Protein AF-A0A1B6IFJ4-F1 (afdb_monomer_lite)

Sequence (99 aa):
MSSEKPKQKCVFCDSVKTDKLMLFSEGTISKCKRNLRLRKFHKLKYKDIILPDEIYDSAYHSSCYKTFTALKRQYLTTDVEKKGSITVQKVCLQLISHL

Foldseek 3Di:
DPPPDPQAAAQQPRDSDPADKDFDDPVLLVLLVVLLVLCCVVVHPPVPGDDDPDRGRHIHHPVSSVVSNDDDPVSVPPPPPPPPDDDDDDDDDDDDDDD

pLDDT: mean 75.92, std 19.29, range [38.03, 93.94]

Radius of gyration: 19.34 Å; chains: 1; bounding box: 30×28×79 Å

Organism: NCBI:txid320908

Structure (mmCIF, N/CA/C/O backbone):
data_AF-A0A1B6IFJ4-F1
#
_entry.id   AF-A0A1B6IFJ4-F1
#
loop_
_atom_site.group_PDB
_atom_site.id
_atom_site.type_symbol
_atom_site.label_atom_id
_atom_site.label_alt_id
_atom_site.label_comp_id
_atom_site.label_asym_id
_atom_site.label_entity_id
_atom_site.label_seq_id
_atom_site.pdbx_PDB_ins_code
_atom_site.Cartn_x
_atom_site.Cartn_y
_atom_site.Cartn_z
_atom_site.occupancy
_atom_site.B_iso_or_equiv
_atom_site.auth_seq_id
_atom_site.auth_comp_id
_atom_site.auth_asym_id
_atom_site.auth_atom_id
_atom_site.pdbx_PDB_model_num
ATOM 1 N N . MET A 1 1 ? 16.708 -8.949 -30.705 1.00 39.19 1 MET A N 1
ATOM 2 C CA . MET A 1 1 ? 15.394 -9.228 -30.091 1.00 39.19 1 MET A CA 1
ATOM 3 C C . MET A 1 1 ? 15.207 -8.243 -28.954 1.00 39.19 1 MET A C 1
ATOM 5 O O . MET A 1 1 ? 15.889 -8.356 -27.944 1.00 39.19 1 MET A O 1
ATOM 9 N N . SER A 1 2 ? 14.402 -7.206 -29.174 1.00 47.56 2 SER A N 1
ATOM 10 C CA . SER A 1 2 ? 14.142 -6.168 -28.176 1.00 47.56 2 SER A CA 1
ATOM 11 C C . SER A 1 2 ? 13.171 -6.728 -27.146 1.00 47.56 2 SER A C 1
ATOM 13 O O . SER A 1 2 ? 11.976 -6.813 -27.403 1.00 47.56 2 SER A O 1
ATOM 15 N N . SER A 1 3 ? 13.691 -7.177 -26.006 1.00 53.06 3 SER A N 1
ATOM 16 C CA . SER A 1 3 ? 12.868 -7.594 -24.875 1.00 53.06 3 SER A CA 1
ATOM 17 C C . SER A 1 3 ? 12.201 -6.356 -24.279 1.00 53.06 3 SER A C 1
ATOM 19 O O . SER A 1 3 ? 12.768 -5.689 -23.412 1.00 53.06 3 SER A O 1
ATOM 21 N N . GLU A 1 4 ? 11.017 -6.004 -24.773 1.00 56.12 4 GLU A N 1
ATOM 22 C CA . GLU A 1 4 ? 10.168 -4.995 -24.149 1.00 56.12 4 GLU A CA 1
ATOM 23 C C . GLU A 1 4 ? 9.752 -5.515 -22.769 1.00 56.12 4 GLU A C 1
ATOM 25 O O . GLU A 1 4 ? 8.844 -6.334 -22.632 1.00 56.12 4 GLU A O 1
ATOM 30 N N . LYS A 1 5 ? 10.471 -5.091 -21.720 1.00 58.34 5 LYS A N 1
ATOM 31 C CA . LYS A 1 5 ? 10.069 -5.369 -20.339 1.00 58.34 5 LYS A CA 1
ATOM 32 C C . LYS A 1 5 ? 8.663 -4.795 -20.127 1.00 58.34 5 LYS A C 1
ATOM 34 O O . LYS A 1 5 ? 8.453 -3.619 -20.444 1.00 58.34 5 LYS A O 1
ATOM 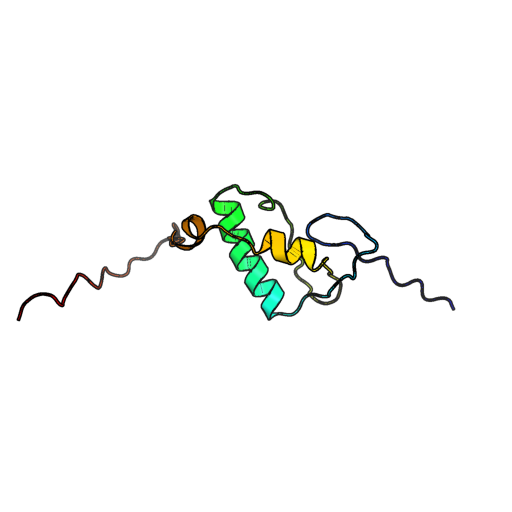39 N N . PRO A 1 6 ? 7.714 -5.568 -19.572 1.00 59.88 6 PRO A N 1
ATOM 40 C CA . PRO A 1 6 ? 6.380 -5.063 -19.293 1.00 59.88 6 PRO A CA 1
ATOM 41 C C . PRO A 1 6 ? 6.484 -3.834 -18.388 1.00 59.88 6 PRO A C 1
ATOM 43 O O . PRO A 1 6 ? 7.206 -3.835 -17.387 1.00 59.88 6 PRO A O 1
ATOM 46 N N . LYS A 1 7 ? 5.780 -2.758 -18.755 1.00 67.38 7 LYS A N 1
ATOM 47 C CA . LYS A 1 7 ? 5.698 -1.546 -17.935 1.00 67.38 7 LYS A CA 1
ATOM 48 C C . LYS A 1 7 ? 4.968 -1.894 -16.637 1.00 67.38 7 LYS A C 1
ATOM 50 O O . LYS A 1 7 ? 3.740 -1.925 -16.604 1.00 67.38 7 LYS A O 1
ATOM 55 N N . GLN A 1 8 ? 5.727 -2.187 -15.582 1.00 77.62 8 GLN A N 1
ATOM 56 C CA . GLN A 1 8 ? 5.171 -2.478 -14.264 1.00 77.62 8 GLN A CA 1
ATOM 57 C C . GLN A 1 8 ? 4.391 -1.262 -13.746 1.00 77.62 8 GLN A C 1
ATOM 59 O O . GLN A 1 8 ? 4.813 -0.116 -13.907 1.00 77.62 8 GLN A O 1
ATOM 64 N N . LYS A 1 9 ? 3.237 -1.512 -13.125 1.00 87.69 9 LYS A N 1
ATOM 65 C CA . LYS A 1 9 ? 2.387 -0.484 -12.513 1.00 87.69 9 LYS A CA 1
ATOM 66 C C . LYS A 1 9 ? 2.561 -0.482 -11.001 1.00 87.69 9 LYS A C 1
ATOM 68 O O . LYS A 1 9 ? 2.831 -1.513 -10.392 1.00 87.69 9 LYS A O 1
ATOM 73 N N . CYS A 1 10 ? 2.354 0.675 -10.379 1.00 90.69 10 CYS A N 1
ATOM 74 C CA . CYS A 1 10 ? 2.333 0.762 -8.924 1.00 90.69 10 CYS A CA 1
ATOM 75 C C . CYS A 1 10 ? 1.024 0.211 -8.346 1.00 90.69 10 CYS A C 1
ATOM 77 O O . CYS A 1 10 ? -0.038 0.790 -8.573 1.00 90.69 10 CYS A O 1
ATOM 79 N N . VAL A 1 11 ? 1.118 -0.802 -7.481 1.00 91.44 11 VAL A N 1
ATOM 80 C CA . VAL A 1 11 ? -0.031 -1.449 -6.807 1.00 91.44 11 VAL A CA 1
ATOM 81 C C . VAL A 1 11 ? -0.948 -0.467 -6.055 1.00 91.44 11 VAL A C 1
ATOM 83 O O . VAL A 1 11 ? -2.141 -0.705 -5.908 1.00 91.44 11 VAL A O 1
ATOM 86 N N . PHE A 1 12 ? -0.425 0.668 -5.580 1.00 92.06 12 PHE A N 1
ATOM 87 C CA . PHE A 1 12 ? -1.202 1.621 -4.776 1.00 92.06 12 PHE A CA 1
ATOM 88 C C . PHE A 1 12 ? -1.974 2.679 -5.571 1.00 92.06 12 PHE A C 1
ATOM 90 O O . PHE A 1 12 ? -2.886 3.297 -5.022 1.00 92.06 12 PHE A O 1
ATOM 97 N N . CYS A 1 13 ? -1.574 2.957 -6.812 1.00 91.19 13 CYS A N 1
ATOM 98 C CA . CYS A 1 13 ? -2.163 4.033 -7.617 1.00 91.19 13 CYS A CA 1
ATOM 99 C C . CYS A 1 13 ? -2.469 3.631 -9.062 1.00 91.19 13 CYS A C 1
ATOM 101 O O . CYS A 1 13 ? -2.858 4.495 -9.843 1.00 91.19 13 CYS A O 1
ATOM 103 N N . ASP A 1 14 ? -2.239 2.364 -9.413 1.00 88.69 14 ASP A N 1
ATOM 104 C CA . ASP A 1 14 ? -2.465 1.773 -10.736 1.00 88.69 14 ASP A CA 1
ATOM 105 C C . ASP A 1 14 ? -1.870 2.588 -11.904 1.00 88.69 14 ASP A C 1
ATOM 107 O O . ASP A 1 14 ? -2.347 2.586 -13.035 1.00 88.69 14 ASP A O 1
ATOM 111 N N . SER A 1 15 ? -0.798 3.333 -11.624 1.00 87.12 15 SER A N 1
ATOM 112 C CA . SER A 1 15 ? -0.151 4.233 -12.578 1.00 87.12 15 SER A CA 1
ATOM 113 C C . SER A 1 15 ? 1.277 3.783 -12.862 1.00 87.12 15 SER A C 1
ATOM 115 O O . SER A 1 15 ? 1.984 3.336 -11.954 1.00 87.12 15 SER A O 1
ATOM 117 N N . VAL A 1 16 ? 1.716 3.991 -14.104 1.00 78.81 16 VAL A N 1
ATOM 118 C CA . VAL A 1 16 ? 3.126 3.953 -14.514 1.00 78.81 16 VAL A CA 1
ATOM 119 C C . VAL A 1 16 ? 3.623 5.401 -14.476 1.00 78.81 16 VAL A C 1
ATOM 121 O O . VAL A 1 16 ? 3.510 6.120 -15.466 1.00 78.81 16 VAL A O 1
ATOM 124 N N . LYS A 1 17 ? 4.039 5.896 -13.303 1.00 76.00 17 LYS A N 1
ATOM 125 C CA . LYS A 1 17 ? 4.597 7.257 -13.198 1.00 76.00 17 LYS A CA 1
ATOM 126 C C . LYS A 1 17 ? 6.096 7.228 -13.499 1.00 76.00 17 LYS A C 1
ATOM 128 O O . LYS A 1 17 ? 6.709 6.167 -13.522 1.00 76.00 17 LYS A O 1
ATOM 133 N N . THR A 1 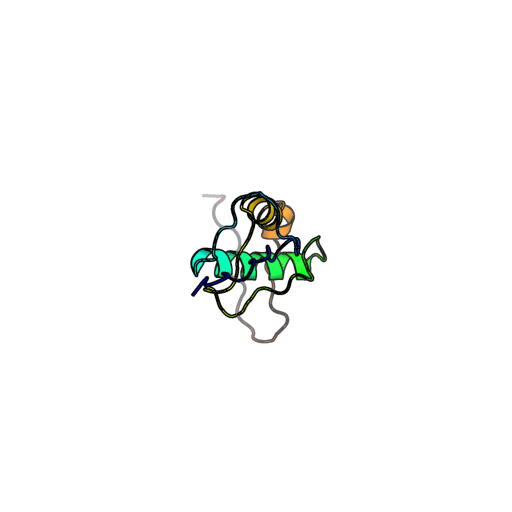18 ? 6.682 8.405 -13.702 1.00 67.25 18 THR A N 1
ATOM 134 C CA . THR A 1 18 ? 8.138 8.585 -13.842 1.00 67.25 18 THR A CA 1
ATOM 135 C C . THR A 1 18 ? 8.899 8.324 -12.542 1.00 67.25 18 THR A C 1
ATOM 137 O O . THR A 1 18 ? 10.116 8.155 -12.566 1.00 67.25 18 THR A O 1
ATOM 140 N N . ASP A 1 19 ? 8.198 8.299 -11.404 1.00 73.06 19 ASP A N 1
ATOM 141 C CA . ASP A 1 19 ? 8.786 7.960 -10.114 1.00 73.06 19 ASP A CA 1
ATOM 142 C C . ASP A 1 19 ? 9.363 6.541 -10.142 1.00 73.06 19 ASP A C 1
ATOM 144 O O . ASP A 1 19 ? 8.739 5.597 -10.628 1.00 73.06 19 ASP A O 1
ATOM 148 N N . LYS A 1 20 ? 10.549 6.376 -9.549 1.00 82.06 20 LYS A N 1
ATOM 149 C CA . LYS A 1 20 ? 11.204 5.072 -9.433 1.00 82.06 20 LYS A CA 1
ATOM 150 C C . LYS A 1 20 ? 10.277 4.062 -8.747 1.00 82.06 20 LYS A C 1
ATOM 152 O O . LYS A 1 20 ? 9.901 4.231 -7.580 1.00 82.06 20 LYS A O 1
ATOM 157 N N . LEU A 1 21 ? 9.960 2.995 -9.473 1.00 87.75 21 LEU A N 1
ATOM 158 C CA . LEU A 1 21 ? 9.275 1.825 -8.948 1.00 87.75 21 LEU A CA 1
ATOM 159 C C . LEU A 1 21 ? 10.244 0.963 -8.135 1.00 87.75 21 LEU A C 1
ATOM 161 O O . LEU A 1 21 ? 11.401 0.761 -8.505 1.00 87.75 21 LEU A O 1
ATOM 165 N N . MET A 1 22 ? 9.751 0.469 -7.008 1.00 89.56 22 MET A N 1
ATOM 166 C CA . MET A 1 22 ? 10.435 -0.451 -6.113 1.00 89.56 22 MET A CA 1
ATOM 167 C C . MET A 1 22 ? 9.705 -1.786 -6.154 1.00 89.56 22 MET A C 1
ATOM 169 O O . MET A 1 22 ? 8.475 -1.810 -6.109 1.00 89.56 22 MET A O 1
ATOM 173 N N . LEU A 1 23 ? 10.457 -2.880 -6.219 1.00 89.75 23 LEU A N 1
ATOM 174 C CA . LEU A 1 23 ? 9.897 -4.216 -6.057 1.00 89.75 23 LEU A CA 1
ATOM 175 C C . LEU A 1 23 ? 9.563 -4.461 -4.592 1.00 89.75 23 LEU A C 1
ATOM 177 O O . LEU A 1 23 ? 10.197 -3.915 -3.681 1.00 89.75 23 LEU A O 1
ATOM 181 N N . PHE A 1 24 ? 8.566 -5.301 -4.370 1.00 89.56 24 PHE A N 1
ATOM 182 C CA . PHE A 1 24 ? 8.305 -5.799 -3.037 1.00 89.56 24 PHE A CA 1
ATOM 183 C C . PHE A 1 24 ? 9.428 -6.732 -2.561 1.00 89.56 24 PHE A C 1
ATOM 185 O O . PHE A 1 24 ? 10.080 -7.427 -3.329 1.00 89.56 24 PHE A O 1
ATOM 192 N N . SER A 1 25 ? 9.637 -6.743 -1.252 1.00 89.44 25 SER A N 1
ATOM 193 C CA . SER A 1 25 ? 10.303 -7.810 -0.504 1.00 89.44 25 SER A CA 1
ATOM 194 C C . SER A 1 25 ? 9.307 -8.475 0.445 1.00 89.44 25 SER A C 1
ATOM 196 O O . SER A 1 25 ? 8.283 -7.874 0.795 1.00 89.44 25 SER A O 1
ATOM 198 N N . GLU A 1 26 ? 9.621 -9.671 0.942 1.00 87.81 26 GLU A N 1
ATOM 199 C CA . GLU A 1 26 ? 8.780 -10.394 1.909 1.00 87.81 26 GLU A CA 1
ATOM 200 C C . GLU A 1 26 ? 8.402 -9.539 3.128 1.00 87.81 26 GLU A C 1
ATOM 202 O O . GLU A 1 26 ? 7.236 -9.492 3.539 1.00 87.81 26 GLU A O 1
ATOM 207 N N . GLY A 1 27 ? 9.367 -8.785 3.667 1.00 89.50 27 GLY A N 1
ATOM 208 C CA . GLY A 1 27 ? 9.139 -7.880 4.793 1.00 89.50 27 GLY A CA 1
ATOM 209 C C . GLY A 1 27 ? 8.169 -6.744 4.452 1.00 89.50 27 GLY A C 1
ATOM 210 O O . GLY A 1 27 ? 7.268 -6.426 5.235 1.00 89.50 27 GLY A O 1
ATOM 211 N N . THR A 1 28 ? 8.298 -6.151 3.261 1.00 90.88 28 THR A N 1
ATOM 212 C CA . THR A 1 28 ? 7.389 -5.077 2.822 1.00 90.88 28 THR A CA 1
ATOM 213 C C . THR A 1 28 ? 5.977 -5.589 2.539 1.00 90.88 28 THR A C 1
ATOM 215 O O . THR A 1 28 ? 5.023 -4.971 3.011 1.00 90.88 28 THR A O 1
ATOM 218 N N . ILE A 1 29 ? 5.822 -6.742 1.875 1.00 90.06 29 ILE A N 1
ATOM 219 C CA . ILE A 1 29 ? 4.522 -7.391 1.633 1.00 90.06 29 ILE A CA 1
ATOM 220 C C . ILE A 1 29 ? 3.836 -7.713 2.954 1.00 90.06 29 ILE A C 1
ATOM 222 O O . ILE A 1 29 ? 2.668 -7.376 3.140 1.00 90.06 29 ILE A O 1
ATOM 226 N N . SER A 1 30 ? 4.561 -8.306 3.903 1.00 89.62 30 SER A N 1
ATOM 227 C CA . SER A 1 30 ? 4.021 -8.658 5.219 1.00 89.62 30 SER A CA 1
ATOM 228 C C . SER A 1 30 ? 3.518 -7.424 5.969 1.00 89.62 30 SER A C 1
ATOM 230 O O . SER A 1 30 ? 2.393 -7.401 6.485 1.00 89.62 30 SER A O 1
ATOM 232 N N . LYS A 1 31 ? 4.297 -6.334 5.952 1.00 90.94 31 LYS A N 1
ATOM 233 C CA . LYS A 1 31 ? 3.875 -5.045 6.512 1.00 90.94 31 LYS A CA 1
ATOM 234 C C . LYS A 1 31 ? 2.654 -4.482 5.785 1.00 90.94 31 LYS A C 1
ATOM 236 O O . LYS A 1 31 ? 1.745 -3.963 6.443 1.00 90.94 31 LYS A O 1
ATOM 241 N N . CYS A 1 32 ? 2.606 -4.590 4.460 1.00 92.88 32 CYS A N 1
ATOM 242 C CA . CYS A 1 32 ? 1.471 -4.147 3.663 1.00 92.88 32 CYS A CA 1
ATOM 243 C C . CYS A 1 32 ? 0.202 -4.937 3.992 1.00 92.88 32 CYS A C 1
ATOM 245 O O . CYS A 1 32 ? -0.832 -4.316 4.224 1.00 92.88 32 CYS A O 1
ATOM 247 N N . LYS A 1 33 ? 0.285 -6.267 4.129 1.00 91.75 33 LYS A N 1
ATOM 248 C CA . LYS A 1 33 ? -0.828 -7.137 4.542 1.00 91.75 33 LYS A CA 1
ATOM 249 C C . LYS A 1 33 ? -1.383 -6.720 5.909 1.00 91.75 33 LYS A C 1
ATOM 251 O O . LYS A 1 33 ? -2.596 -6.570 6.054 1.00 91.75 33 LYS A O 1
ATOM 256 N N . ARG A 1 34 ? -0.518 -6.439 6.895 1.00 91.31 34 ARG A N 1
ATOM 257 C CA . ARG A 1 34 ? -0.944 -5.936 8.218 1.00 91.31 34 ARG A CA 1
ATOM 258 C C . ARG A 1 34 ? -1.669 -4.590 8.121 1.00 91.31 34 ARG A C 1
ATOM 260 O O . ARG A 1 34 ? -2.748 -4.431 8.682 1.00 91.31 34 ARG A O 1
ATOM 267 N N . ASN A 1 35 ? -1.095 -3.631 7.395 1.00 92.88 35 ASN A N 1
ATOM 268 C CA . ASN A 1 35 ? -1.705 -2.310 7.210 1.00 92.88 35 ASN A CA 1
ATOM 269 C C . ASN A 1 35 ? -3.025 -2.391 6.433 1.00 92.88 35 ASN A C 1
ATOM 271 O O . ASN A 1 35 ? -3.968 -1.684 6.776 1.00 92.88 35 ASN A O 1
ATOM 275 N N . LEU A 1 36 ? -3.122 -3.266 5.428 1.00 93.44 36 LEU A N 1
ATOM 276 C CA . LEU A 1 36 ? -4.343 -3.463 4.653 1.00 93.44 36 LEU A CA 1
ATOM 277 C C . LEU A 1 36 ? -5.482 -3.979 5.536 1.00 93.44 36 LEU A C 1
ATOM 279 O O . LEU A 1 36 ? -6.595 -3.478 5.425 1.00 93.44 36 LEU A O 1
ATOM 283 N N . ARG A 1 37 ? -5.205 -4.913 6.458 1.00 91.75 37 ARG A N 1
ATOM 284 C CA . ARG A 1 37 ? -6.199 -5.384 7.442 1.00 91.75 37 ARG A CA 1
ATOM 285 C C . ARG A 1 37 ? -6.743 -4.234 8.289 1.00 91.75 37 ARG A C 1
ATOM 287 O O . ARG A 1 37 ? -7.957 -4.086 8.387 1.00 91.75 37 ARG A O 1
ATOM 294 N N . LEU A 1 38 ? -5.864 -3.383 8.823 1.00 91.06 38 LEU A N 1
ATOM 295 C CA . LEU A 1 38 ? -6.275 -2.209 9.604 1.00 91.06 38 LEU A CA 1
ATOM 296 C C . LEU A 1 38 ? -7.077 -1.213 8.757 1.00 91.06 38 LEU A C 1
ATOM 298 O O . LEU A 1 38 ? -8.119 -0.730 9.190 1.00 91.06 38 LEU A O 1
ATOM 302 N N . ARG A 1 39 ? -6.634 -0.934 7.526 1.00 93.31 39 ARG A N 1
ATOM 303 C CA . ARG A 1 39 ? -7.346 -0.038 6.604 1.00 93.31 39 ARG A CA 1
ATOM 304 C C . ARG A 1 39 ? -8.725 -0.576 6.224 1.00 93.31 39 ARG A C 1
ATOM 306 O O . ARG A 1 39 ? -9.657 0.218 6.163 1.00 93.31 39 ARG A O 1
ATOM 313 N N . LYS A 1 40 ? -8.872 -1.890 6.014 1.00 93.38 40 LYS A N 1
ATOM 314 C CA . LYS A 1 40 ? -10.164 -2.558 5.774 1.00 93.38 40 LYS A CA 1
ATOM 315 C C . LYS A 1 40 ? -11.087 -2.449 6.980 1.00 93.38 40 LYS A C 1
ATOM 317 O O . LYS A 1 40 ? -12.216 -1.994 6.827 1.00 93.38 40 LYS A O 1
ATOM 322 N N . PHE A 1 41 ? -10.586 -2.785 8.167 1.00 91.12 41 PHE A N 1
ATOM 323 C CA . PHE A 1 41 ? -11.346 -2.722 9.415 1.00 91.12 41 PHE A CA 1
ATOM 324 C C . PHE A 1 41 ? -11.878 -1.308 9.698 1.00 91.12 41 PHE A C 1
ATOM 326 O O . PHE A 1 41 ? -13.069 -1.121 9.924 1.00 91.12 41 PHE A O 1
ATOM 333 N N . HIS A 1 42 ? -11.014 -0.298 9.570 1.00 89.50 42 HIS A N 1
ATOM 334 C CA . HIS A 1 42 ? -11.351 1.114 9.795 1.00 89.50 42 HIS A CA 1
ATOM 335 C C . HIS A 1 42 ? -11.936 1.828 8.563 1.00 89.50 42 HIS A C 1
ATOM 337 O O . HIS A 1 42 ? -12.122 3.042 8.585 1.00 89.50 42 HIS A O 1
ATOM 343 N N . LYS A 1 43 ? -12.197 1.104 7.463 1.00 93.00 43 LYS A N 1
ATOM 344 C CA . LYS A 1 43 ? -12.731 1.631 6.189 1.00 93.00 43 LYS A CA 1
ATOM 345 C C . LYS A 1 43 ? -11.962 2.844 5.625 1.00 93.00 43 LYS A C 1
ATOM 347 O O . LYS A 1 43 ? -12.546 3.712 4.975 1.00 93.00 43 LYS A O 1
ATOM 352 N N . LEU A 1 44 ? -10.645 2.885 5.826 1.00 92.25 44 LEU A N 1
ATOM 353 C CA . LEU A 1 44 ? -9.768 3.984 5.406 1.00 92.25 44 LEU A CA 1
ATOM 354 C C . LEU A 1 44 ? -9.471 3.954 3.899 1.00 92.25 44 LEU A C 1
ATOM 356 O O . LEU A 1 44 ? -9.699 2.957 3.212 1.00 92.25 44 LEU A O 1
ATOM 360 N N . LYS A 1 45 ? -8.871 5.036 3.378 1.00 92.25 45 LYS A N 1
ATOM 361 C CA . LYS A 1 45 ? -8.307 5.050 2.017 1.00 92.25 45 LYS A CA 1
ATOM 362 C C . LYS A 1 45 ? -7.383 3.844 1.820 1.00 92.25 45 LYS A C 1
ATOM 364 O O . LYS A 1 45 ? -6.645 3.482 2.742 1.00 92.25 45 LYS A O 1
ATOM 369 N N . TYR A 1 46 ? -7.401 3.281 0.611 1.00 92.94 46 TYR A N 1
ATOM 370 C CA . TYR A 1 46 ? -6.635 2.097 0.211 1.00 92.94 46 TYR A CA 1
ATOM 371 C C . TYR A 1 46 ? -7.112 0.762 0.807 1.00 92.94 46 TYR A C 1
ATOM 373 O O . TYR A 1 46 ? -6.401 -0.234 0.702 1.00 92.94 46 TYR A O 1
ATOM 381 N N . LYS A 1 47 ? -8.299 0.712 1.427 1.00 92.38 47 LYS A N 1
ATOM 382 C CA . LYS A 1 47 ? -8.903 -0.544 1.910 1.00 92.38 47 LYS A CA 1
ATOM 383 C C . LYS A 1 47 ? -9.169 -1.561 0.791 1.00 92.38 47 LYS A C 1
ATOM 385 O O . LYS A 1 47 ? -9.081 -2.758 1.042 1.00 92.38 47 LYS A O 1
ATOM 390 N N . ASP A 1 48 ? -9.437 -1.082 -0.421 1.00 92.50 48 ASP A N 1
ATOM 391 C CA . ASP A 1 48 ? -9.808 -1.907 -1.579 1.00 92.50 48 ASP A CA 1
ATOM 392 C C . ASP A 1 48 ? -8.601 -2.304 -2.442 1.00 92.50 48 ASP A C 1
ATOM 394 O O . ASP A 1 48 ? -8.760 -2.892 -3.506 1.00 92.50 48 ASP A O 1
ATOM 398 N N . ILE A 1 49 ? -7.376 -1.998 -1.995 1.00 90.88 49 ILE A N 1
ATOM 399 C CA . ILE A 1 49 ? -6.173 -2.447 -2.697 1.00 90.88 49 ILE A CA 1
ATOM 400 C C . ILE A 1 49 ? -6.094 -3.969 -2.673 1.00 90.88 49 ILE A C 1
ATOM 402 O O . ILE A 1 49 ? -6.216 -4.603 -1.619 1.00 90.88 49 ILE A O 1
ATOM 406 N N . ILE A 1 50 ? -5.788 -4.524 -3.840 1.00 89.00 50 ILE A N 1
ATOM 407 C CA . ILE A 1 50 ? -5.421 -5.920 -4.022 1.00 89.00 50 ILE A CA 1
ATOM 408 C C . ILE A 1 50 ? -3.899 -5.988 -3.929 1.00 89.00 50 ILE A C 1
ATOM 410 O O . ILE A 1 50 ? -3.188 -5.435 -4.766 1.00 89.00 50 ILE A O 1
ATOM 414 N N . LEU A 1 51 ? -3.397 -6.602 -2.856 1.00 88.00 51 LEU A N 1
ATOM 415 C CA . LEU A 1 51 ? -1.977 -6.918 -2.769 1.00 88.00 51 LEU A CA 1
ATOM 416 C C . LEU A 1 51 ? -1.716 -8.190 -3.581 1.00 88.00 51 LEU A C 1
ATOM 418 O O . LEU A 1 51 ? -2.521 -9.114 -3.499 1.00 88.00 51 LEU A O 1
ATOM 422 N N . PRO A 1 52 ? -0.609 -8.240 -4.322 1.00 82.50 52 PRO A N 1
ATOM 423 C CA . PRO A 1 52 ? -0.228 -9.408 -5.098 1.00 82.50 52 PRO A CA 1
ATOM 424 C C . PRO A 1 52 ? 0.177 -10.564 -4.179 1.00 82.50 52 PRO A C 1
ATOM 426 O O . PRO A 1 52 ? 0.740 -10.347 -3.097 1.00 82.50 52 PRO A O 1
ATOM 429 N N . ASP A 1 53 ? -0.084 -11.788 -4.629 1.00 75.81 53 ASP A N 1
ATOM 430 C CA . ASP A 1 53 ? 0.416 -12.997 -3.971 1.00 75.81 53 ASP A CA 1
ATOM 431 C C . ASP A 1 53 ? 1.896 -13.234 -4.293 1.00 75.81 53 ASP A C 1
ATOM 433 O O . ASP A 1 53 ? 2.657 -13.656 -3.420 1.00 75.81 53 ASP A O 1
ATOM 437 N N . GLU A 1 54 ? 2.322 -12.849 -5.499 1.00 75.19 54 GLU A N 1
ATOM 438 C CA . GLU A 1 54 ? 3.694 -12.987 -5.978 1.00 75.19 54 GLU A CA 1
ATOM 439 C C . GLU A 1 54 ? 4.472 -11.666 -5.911 1.00 75.19 54 GLU A C 1
ATOM 441 O O . GLU A 1 54 ? 4.055 -10.607 -6.392 1.00 75.19 54 GLU A O 1
ATOM 446 N N . ILE A 1 55 ? 5.646 -11.736 -5.287 1.00 74.31 55 ILE A N 1
ATOM 447 C CA . ILE A 1 55 ? 6.484 -10.578 -4.960 1.00 74.31 55 ILE A CA 1
ATOM 448 C C . ILE A 1 55 ? 7.218 -10.045 -6.201 1.00 74.31 55 ILE A C 1
ATOM 450 O O . ILE A 1 55 ? 7.432 -8.838 -6.321 1.00 74.31 55 ILE A O 1
ATOM 454 N N . TYR A 1 56 ? 7.592 -10.941 -7.116 1.00 68.50 56 TYR A N 1
ATOM 455 C CA . TYR A 1 56 ? 8.572 -10.675 -8.171 1.00 68.50 56 TYR A CA 1
ATOM 456 C C . TYR A 1 56 ? 8.035 -9.831 -9.333 1.00 68.50 56 TYR A C 1
ATOM 458 O O . TYR A 1 56 ? 8.791 -9.048 -9.904 1.00 68.50 56 TYR A O 1
ATOM 466 N N . ASP A 1 57 ? 6.732 -9.892 -9.609 1.00 74.88 57 ASP A N 1
ATOM 467 C CA . ASP A 1 57 ? 6.115 -9.138 -10.712 1.00 74.88 57 ASP A CA 1
ATOM 468 C C . ASP A 1 57 ? 5.445 -7.835 -10.280 1.00 74.88 57 ASP A C 1
ATOM 470 O O . ASP A 1 57 ? 4.881 -7.092 -11.089 1.00 74.88 57 ASP A O 1
ATOM 474 N N . SER A 1 58 ? 5.569 -7.503 -9.001 1.00 83.62 58 SER A N 1
ATOM 475 C CA . SER A 1 58 ? 4.805 -6.433 -8.392 1.00 83.62 58 SER A CA 1
ATOM 476 C C . SER A 1 58 ? 5.686 -5.289 -7.932 1.00 83.62 58 SER A C 1
ATOM 478 O O . SER A 1 58 ? 6.683 -5.483 -7.233 1.00 83.62 58 SER A O 1
ATOM 480 N N . ALA A 1 59 ? 5.273 -4.067 -8.262 1.00 89.75 59 ALA A N 1
ATOM 481 C CA . ALA A 1 59 ? 6.042 -2.878 -7.944 1.00 89.75 59 ALA A CA 1
ATOM 482 C C . ALA A 1 59 ? 5.196 -1.767 -7.315 1.00 89.75 59 ALA A C 1
ATOM 484 O O . ALA A 1 59 ? 3.964 -1.748 -7.370 1.00 89.75 59 ALA A O 1
ATOM 485 N N . TYR A 1 60 ? 5.876 -0.810 -6.693 1.00 92.00 60 TYR A N 1
ATOM 486 C CA . TYR A 1 60 ? 5.249 0.342 -6.065 1.00 92.00 60 TYR A CA 1
ATOM 487 C C . TYR A 1 60 ? 6.133 1.586 -6.103 1.00 92.00 60 TYR A C 1
ATOM 489 O O . TYR A 1 60 ? 7.354 1.505 -6.018 1.00 92.00 60 TYR A O 1
ATOM 497 N N . HIS A 1 61 ? 5.522 2.770 -6.147 1.00 93.00 61 HIS A N 1
ATOM 498 C CA . HIS A 1 61 ? 6.255 4.013 -5.907 1.00 93.00 61 HIS A CA 1
ATOM 499 C C . HIS A 1 61 ? 6.558 4.157 -4.414 1.00 93.00 61 HIS A C 1
ATOM 501 O O . HIS A 1 61 ? 5.677 3.968 -3.566 1.00 93.00 61 HIS A O 1
ATOM 507 N N . SER A 1 62 ? 7.787 4.551 -4.080 1.00 90.56 62 SER A N 1
ATOM 508 C CA . SER A 1 62 ? 8.208 4.757 -2.686 1.00 90.56 62 SER A CA 1
ATOM 509 C C . SER A 1 62 ? 7.318 5.768 -1.943 1.00 90.56 62 SER A C 1
ATOM 511 O O . SER A 1 62 ? 6.993 5.565 -0.771 1.00 90.56 62 SER A O 1
ATOM 513 N N . SER A 1 63 ? 6.863 6.814 -2.639 1.00 91.44 63 SER A N 1
ATOM 514 C CA . SER A 1 63 ? 5.912 7.818 -2.149 1.00 91.44 63 SER A CA 1
ATOM 515 C C . SER A 1 63 ? 4.568 7.186 -1.783 1.00 91.44 63 SER A C 1
ATOM 517 O O . SER A 1 63 ? 4.099 7.335 -0.653 1.00 91.44 63 SER A O 1
ATOM 519 N N . CYS A 1 64 ? 3.990 6.393 -2.687 1.00 92.62 64 CYS A N 1
ATOM 520 C CA . CYS A 1 64 ? 2.735 5.692 -2.443 1.00 92.62 64 CYS A CA 1
ATOM 521 C C . CYS A 1 64 ? 2.837 4.708 -1.271 1.00 92.62 64 CYS A C 1
ATOM 523 O O . CYS A 1 64 ? 1.930 4.657 -0.441 1.00 92.62 64 CYS A O 1
ATOM 525 N N . TYR A 1 65 ? 3.950 3.980 -1.153 1.00 93.06 65 TYR A N 1
ATOM 526 C CA . TYR A 1 65 ? 4.188 3.082 -0.022 1.00 93.06 65 TYR A CA 1
ATOM 527 C C . TYR A 1 65 ? 4.262 3.829 1.315 1.00 93.06 65 TYR A C 1
ATOM 529 O O . TYR A 1 65 ? 3.655 3.396 2.299 1.00 93.06 65 TYR A O 1
ATOM 537 N N . LYS A 1 66 ? 4.945 4.980 1.369 1.00 92.31 66 LYS A N 1
ATOM 538 C CA . LYS A 1 66 ? 4.974 5.832 2.571 1.00 92.31 66 LYS A CA 1
ATOM 539 C C . LYS A 1 66 ? 3.566 6.289 2.950 1.00 92.31 66 LYS A C 1
ATOM 541 O O . LYS A 1 66 ? 3.165 6.129 4.098 1.00 92.31 66 LYS A O 1
ATOM 546 N N . THR A 1 67 ? 2.779 6.773 1.990 1.00 93.25 67 THR A N 1
ATOM 547 C CA . THR A 1 67 ? 1.390 7.189 2.242 1.00 93.25 67 THR A CA 1
ATOM 548 C C . THR A 1 67 ? 0.508 6.020 2.687 1.00 93.25 67 THR A C 1
ATOM 55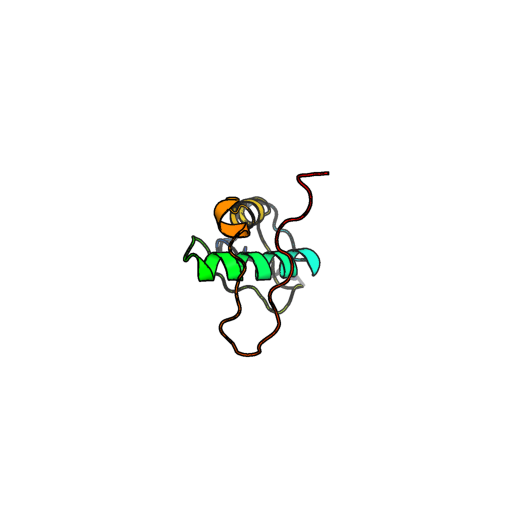0 O O . THR A 1 67 ? -0.324 6.172 3.580 1.00 93.25 67 THR A O 1
ATOM 553 N N . PHE A 1 68 ? 0.683 4.840 2.092 1.00 93.94 68 PHE A N 1
ATOM 554 C CA . PHE A 1 68 ? -0.070 3.642 2.453 1.00 93.94 68 PHE A CA 1
ATOM 555 C C . PHE A 1 68 ? 0.296 3.114 3.847 1.00 93.94 68 PHE A C 1
ATOM 557 O O . PHE A 1 68 ? -0.572 2.647 4.582 1.00 93.94 68 PHE A O 1
ATOM 564 N N . THR A 1 69 ? 1.560 3.194 4.250 1.00 92.88 69 THR A N 1
ATOM 565 C CA . THR A 1 69 ? 2.003 2.716 5.571 1.00 92.88 69 THR A CA 1
ATOM 566 C C . THR A 1 69 ? 1.855 3.758 6.679 1.00 92.88 69 THR A C 1
ATOM 568 O O . THR A 1 69 ? 1.922 3.405 7.855 1.00 92.88 69 THR A O 1
ATOM 571 N N . ALA A 1 70 ? 1.594 5.020 6.331 1.00 92.69 70 ALA A N 1
ATOM 572 C CA . ALA A 1 70 ? 1.234 6.062 7.279 1.00 92.69 70 ALA A CA 1
ATOM 573 C C . ALA A 1 70 ? -0.180 5.818 7.836 1.00 92.69 70 ALA A C 1
ATOM 575 O O . ALA A 1 70 ? -1.195 6.117 7.198 1.00 92.69 70 ALA A O 1
ATOM 576 N N . LEU A 1 71 ? -0.238 5.259 9.044 1.00 88.38 71 LEU A N 1
ATOM 577 C CA . LEU A 1 71 ? -1.449 5.124 9.847 1.00 88.38 71 LEU A CA 1
ATOM 578 C C . LEU A 1 71 ? -1.338 6.004 11.091 1.00 88.38 71 LEU A C 1
ATOM 580 O O . LEU A 1 71 ? -0.296 6.044 11.744 1.00 88.38 71 LEU A O 1
ATOM 584 N N . LYS A 1 72 ? -2.428 6.697 11.434 1.00 87.25 72 LYS A N 1
ATOM 585 C CA . LYS A 1 72 ? -2.521 7.424 12.705 1.00 87.25 72 LYS A CA 1
ATOM 586 C C . LYS A 1 72 ? -2.478 6.431 13.867 1.00 87.25 72 LYS A C 1
ATOM 588 O O . LYS A 1 72 ? -3.063 5.352 13.772 1.00 87.25 72 LYS A O 1
ATOM 593 N N . ARG A 1 73 ? -1.853 6.828 14.980 1.00 85.94 73 ARG A N 1
ATOM 594 C CA . ARG A 1 73 ? -1.687 5.990 16.182 1.00 85.94 73 ARG A CA 1
ATOM 595 C C . ARG A 1 73 ? -3.003 5.389 16.687 1.00 85.94 73 ARG A C 1
ATOM 597 O O . ARG A 1 73 ? -3.012 4.225 17.063 1.00 85.94 73 ARG A O 1
ATOM 604 N N . GLN A 1 74 ? -4.106 6.134 16.597 1.00 84.25 74 GLN A N 1
ATOM 605 C CA . GLN A 1 74 ? -5.451 5.681 16.986 1.00 84.25 74 GLN A CA 1
ATOM 606 C C . GLN A 1 74 ? -5.923 4.396 16.278 1.00 84.25 74 GLN A C 1
ATOM 608 O O . GLN A 1 74 ? -6.768 3.683 16.801 1.00 84.25 74 GLN A O 1
ATOM 613 N N . TYR A 1 75 ? -5.391 4.091 15.090 1.00 85.06 75 TYR A N 1
ATOM 614 C CA . TYR A 1 75 ? -5.744 2.882 14.337 1.00 85.06 75 TYR A CA 1
ATOM 615 C C . TYR A 1 75 ? -4.827 1.693 14.648 1.00 85.06 75 TYR A C 1
ATOM 617 O O . TYR A 1 75 ? -5.068 0.598 14.152 1.00 85.06 75 TYR A O 1
ATOM 625 N N . LEU A 1 76 ? -3.750 1.909 15.412 1.00 78.12 76 LEU A N 1
ATOM 626 C CA . LEU A 1 76 ? -2.791 0.868 15.796 1.00 78.12 76 LEU A CA 1
ATOM 627 C C . LEU A 1 76 ? -3.146 0.217 17.135 1.00 78.12 76 LEU A C 1
ATOM 629 O O . LEU A 1 76 ? -2.685 -0.884 17.404 1.00 78.12 76 LEU A O 1
ATOM 633 N N . THR A 1 77 ? -3.937 0.904 17.960 1.00 69.75 77 THR A N 1
ATOM 634 C CA . THR A 1 77 ? -4.352 0.469 19.301 1.00 69.75 77 THR A CA 1
ATOM 635 C C . THR A 1 77 ? -5.644 -0.333 19.297 1.00 69.75 77 THR A C 1
ATOM 637 O O . THR A 1 77 ? -6.081 -0.777 20.348 1.00 69.75 77 THR A O 1
ATOM 640 N N . THR A 1 78 ? 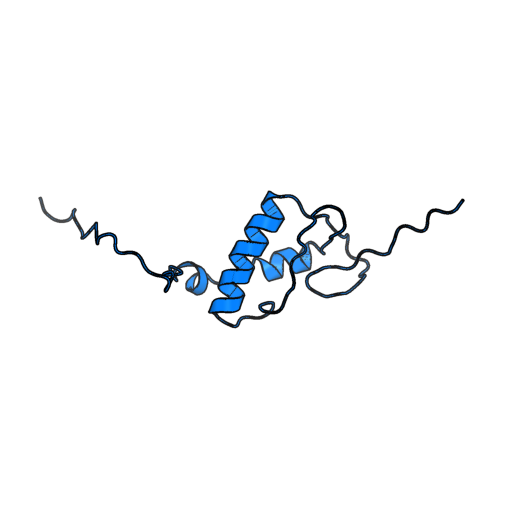-6.291 -0.497 18.142 1.00 57.06 78 THR A N 1
ATOM 641 C CA . THR A 1 78 ? -7.377 -1.463 18.031 1.00 57.06 78 THR A CA 1
ATOM 642 C C . THR A 1 78 ? -6.750 -2.833 17.880 1.00 57.06 78 THR A C 1
ATOM 644 O O . THR A 1 78 ? -6.383 -3.225 16.767 1.00 57.06 78 THR A O 1
ATOM 647 N N . ASP A 1 79 ? -6.604 -3.534 19.000 1.00 53.91 79 ASP A N 1
ATOM 648 C CA . ASP A 1 79 ? -6.520 -4.983 19.012 1.00 53.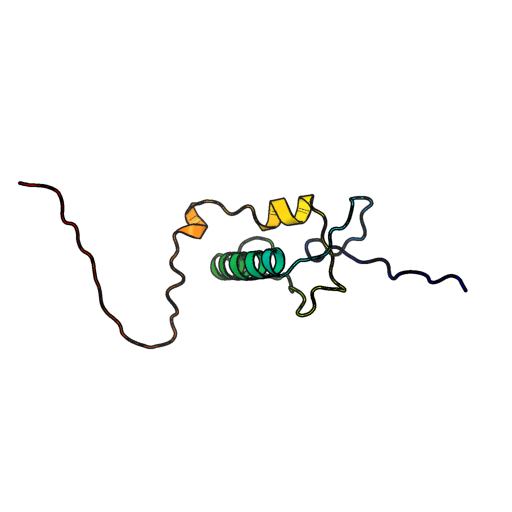91 79 ASP A CA 1
ATOM 649 C C . ASP A 1 79 ? -7.591 -5.496 18.056 1.00 53.91 79 ASP A C 1
ATOM 651 O O . ASP A 1 79 ? -8.789 -5.268 18.233 1.00 53.91 79 ASP A O 1
ATOM 655 N N . VAL A 1 80 ? -7.151 -6.098 16.953 1.00 54.44 80 VAL A N 1
ATOM 656 C CA . VAL A 1 80 ? -8.044 -6.840 16.075 1.00 54.44 80 VAL A CA 1
ATOM 657 C C . VAL A 1 80 ? -8.405 -8.088 16.868 1.00 54.44 80 VAL A C 1
ATOM 659 O O . VAL A 1 80 ? -7.822 -9.152 16.667 1.00 54.44 80 VAL A O 1
ATOM 662 N N . GLU A 1 81 ? -9.318 -7.928 17.826 1.00 46.59 81 GLU A N 1
ATOM 663 C CA . GLU A 1 81 ? -10.009 -9.026 18.469 1.00 46.59 81 GLU A CA 1
ATOM 664 C C . GLU A 1 81 ? -10.670 -9.805 17.338 1.00 46.59 81 GLU A C 1
ATOM 666 O O . GLU A 1 81 ? -11.654 -9.383 16.723 1.00 46.59 81 GLU A O 1
ATOM 671 N N . LYS A 1 82 ? -10.050 -10.933 16.991 1.00 44.56 82 LYS A N 1
ATOM 672 C CA . LYS A 1 82 ? -10.658 -11.952 16.152 1.00 44.56 82 LYS A CA 1
ATOM 673 C C . LYS A 1 82 ? -12.003 -12.303 16.789 1.00 44.56 82 LYS A C 1
ATOM 675 O O . LYS A 1 82 ? -12.061 -13.109 17.711 1.00 44.56 82 LYS A O 1
ATOM 680 N N . LYS A 1 83 ? -13.105 -11.777 16.251 1.00 42.44 83 LYS A N 1
ATOM 681 C CA . LYS A 1 83 ? -14.398 -12.459 16.354 1.00 42.44 83 LYS A CA 1
ATOM 682 C C . LYS A 1 83 ? -14.352 -13.675 15.434 1.00 42.44 83 LYS A C 1
ATOM 684 O O . LYS A 1 83 ? -14.770 -13.637 14.285 1.00 42.44 83 LYS A O 1
ATOM 689 N N . GLY A 1 84 ? -13.744 -14.723 15.968 1.00 42.19 84 GLY A N 1
ATOM 690 C CA . GLY A 1 84 ? -13.689 -16.081 15.456 1.00 42.19 84 GLY A CA 1
ATOM 691 C C . GLY A 1 84 ? -13.185 -16.931 16.612 1.00 42.19 84 GLY A C 1
ATOM 692 O O . GLY A 1 84 ? -11.993 -16.897 16.897 1.00 42.19 84 GLY A O 1
ATOM 693 N N . SER A 1 85 ? -14.128 -17.553 17.324 1.00 43.91 85 SER A N 1
ATOM 694 C CA . SER A 1 85 ? -13.999 -18.356 18.545 1.00 43.91 85 SER A CA 1
ATOM 695 C C . SER A 1 85 ? -12.610 -18.934 18.842 1.00 43.91 85 SER A C 1
ATOM 697 O O . SER A 1 85 ? -12.059 -19.654 18.016 1.00 43.91 85 SER A O 1
ATOM 699 N N . ILE A 1 86 ? -12.094 -18.672 20.049 1.00 40.72 86 ILE A N 1
ATOM 700 C CA . ILE A 1 86 ? -11.803 -19.646 21.125 1.00 40.72 86 ILE A CA 1
ATOM 701 C C . ILE A 1 86 ? -11.288 -18.848 22.342 1.00 40.72 86 ILE A C 1
ATOM 703 O O . ILE A 1 86 ? -10.388 -18.019 22.244 1.00 40.72 86 ILE A O 1
ATOM 707 N N . THR A 1 87 ? -11.921 -19.094 23.484 1.00 53.22 87 THR A N 1
ATOM 708 C CA . THR A 1 87 ? -11.632 -18.627 24.845 1.00 53.22 87 THR A CA 1
ATOM 709 C C . THR A 1 87 ? -10.157 -18.760 25.243 1.00 53.22 87 THR A C 1
ATOM 711 O O . THR A 1 87 ? -9.717 -19.896 25.309 1.00 53.22 87 THR A O 1
ATOM 714 N N . VAL A 1 88 ? -9.448 -17.682 25.635 1.00 43.62 88 VAL A N 1
ATOM 715 C CA . VAL A 1 88 ? -8.396 -17.721 26.690 1.00 43.62 88 VAL A CA 1
ATOM 716 C C . VAL A 1 88 ? -8.179 -16.334 27.343 1.00 43.62 88 VAL A C 1
ATOM 718 O O . VAL A 1 88 ? -7.597 -15.428 26.762 1.00 43.62 88 VAL A O 1
ATOM 721 N N . GLN A 1 89 ? -8.679 -16.216 28.575 1.00 39.03 89 GLN A N 1
ATOM 722 C CA . GLN A 1 89 ? -8.101 -15.582 29.777 1.00 39.03 89 GLN A CA 1
ATOM 723 C C . GLN A 1 89 ? -7.370 -14.222 29.690 1.00 39.03 89 GLN A C 1
ATOM 725 O O . GLN A 1 89 ? -6.169 -14.112 29.483 1.00 39.03 89 GLN A O 1
ATOM 730 N N . LYS A 1 90 ? -8.133 -13.192 30.063 1.00 52.25 90 LYS A N 1
ATOM 731 C CA . LYS A 1 90 ? -7.858 -12.190 31.112 1.00 52.25 90 LYS A CA 1
ATOM 732 C C . LYS A 1 90 ? -6.608 -12.443 31.993 1.00 52.25 90 LYS A C 1
ATOM 734 O O . LYS A 1 90 ? -6.727 -13.113 33.009 1.00 52.25 90 LYS A O 1
ATOM 739 N N . VAL A 1 91 ? -5.471 -11.818 31.674 1.00 40.44 91 VAL A N 1
ATOM 740 C CA . VAL A 1 91 ? -4.356 -11.467 32.592 1.00 40.44 91 VAL A CA 1
ATOM 741 C C . VAL A 1 91 ? -3.653 -10.265 31.923 1.00 40.44 91 VAL A C 1
ATOM 743 O O . VAL A 1 91 ? -3.342 -10.342 30.745 1.00 40.44 91 VAL A O 1
ATOM 746 N N . CYS A 1 92 ? -3.468 -9.077 32.494 1.00 39.53 92 CYS A N 1
ATOM 747 C CA . CYS A 1 92 ? -2.942 -8.761 33.810 1.00 39.53 92 CYS A CA 1
ATOM 748 C C . CYS A 1 92 ? -3.493 -7.392 34.249 1.00 39.53 92 CYS A C 1
ATOM 750 O O . CYS A 1 92 ? -3.285 -6.380 33.577 1.00 39.53 92 CYS A O 1
ATOM 752 N N . LEU A 1 93 ? -4.221 -7.384 35.365 1.00 38.03 93 LEU A N 1
ATOM 753 C CA . LEU A 1 93 ? -4.602 -6.179 36.086 1.00 38.03 93 LEU A CA 1
ATOM 754 C C . LEU A 1 93 ? -3.376 -5.681 36.864 1.00 38.03 93 LEU A C 1
ATOM 756 O O . LEU A 1 93 ? -2.672 -6.466 37.491 1.00 38.03 93 LEU A O 1
ATOM 760 N N . GLN A 1 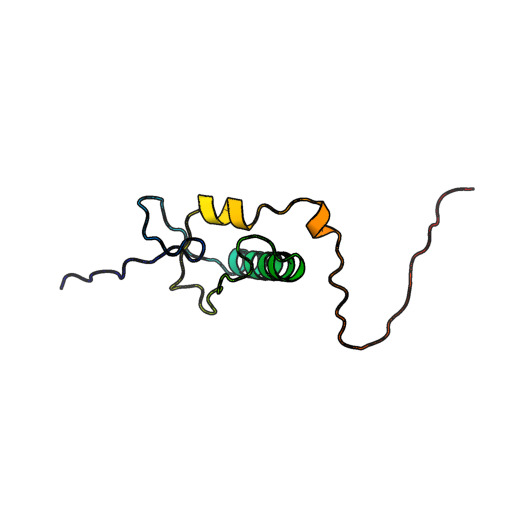94 ? -3.161 -4.374 36.773 1.00 48.66 94 GLN A N 1
ATOM 761 C CA . GLN A 1 94 ? -2.399 -3.495 37.661 1.00 48.66 94 GLN A CA 1
ATOM 762 C C . GLN A 1 94 ? -1.833 -4.128 38.948 1.00 48.66 94 GLN A C 1
ATOM 764 O O . GLN A 1 94 ? -2.558 -4.331 39.914 1.00 48.66 94 GLN A O 1
ATOM 769 N N . LEU A 1 95 ? -0.512 -4.280 38.996 1.00 47.31 95 LEU A N 1
ATOM 770 C CA . LEU A 1 95 ? 0.328 -4.038 40.174 1.00 47.31 95 LEU A CA 1
ATOM 771 C C . LEU A 1 95 ? 1.620 -3.452 39.587 1.00 47.31 95 LEU A C 1
ATOM 773 O O . LEU A 1 95 ? 2.244 -4.080 38.745 1.00 47.31 95 LEU A O 1
ATOM 777 N N . ILE A 1 96 ? 1.998 -2.204 39.838 1.00 50.44 96 ILE A N 1
ATOM 778 C CA . ILE A 1 96 ? 2.550 -1.766 41.116 1.00 50.44 96 ILE A CA 1
ATOM 779 C C . ILE A 1 96 ? 2.160 -0.302 41.350 1.00 50.44 96 ILE A C 1
ATOM 781 O O . ILE A 1 96 ? 2.603 0.616 40.662 1.00 50.44 96 ILE A O 1
ATOM 785 N N . SER A 1 97 ? 1.335 -0.080 42.358 1.00 44.34 97 SER A N 1
ATOM 786 C CA . SER A 1 97 ? 1.353 1.128 43.174 1.00 44.34 97 SER A CA 1
ATOM 787 C C . SER A 1 97 ? 0.991 0.649 44.574 1.00 44.34 97 SER A C 1
ATOM 789 O O . SER A 1 97 ? -0.005 -0.056 44.712 1.00 44.34 97 SER A O 1
ATOM 791 N N . HIS A 1 98 ? 1.802 1.028 45.563 1.00 41.44 98 HIS A N 1
ATOM 792 C CA . HIS A 1 98 ? 1.715 0.682 46.990 1.00 41.44 98 HIS A CA 1
ATOM 793 C C . HIS A 1 98 ? 2.344 -0.660 47.402 1.00 41.44 98 HIS A C 1
ATOM 795 O O . HIS A 1 98 ? 1.652 -1.664 47.548 1.00 41.44 98 HIS A O 1
ATOM 801 N N . LEU A 1 99 ? 3.659 -0.647 47.647 1.00 45.19 99 LEU A N 1
ATOM 802 C CA . LEU A 1 99 ? 4.245 -0.697 49.001 1.00 45.19 99 LEU A CA 1
ATOM 803 C C . LEU A 1 99 ? 5.763 -0.496 48.927 1.00 45.19 99 LEU A C 1
ATOM 805 O O . LEU A 1 99 ? 6.402 -1.174 48.093 1.00 45.19 99 LEU A O 1
#

Secondary structure (DSSP, 8-state):
-------PPBTTT----SSPEEE--HHHHHHHHHHHHHHHHTT-TTTT----S-STT-EEEHHHHHHHH---GGGTS------S------------S--